Protein AF-A0AAW7A7D6-F1 (afdb_monomer)

Mean predicted aligned error: 5.13 Å

Radius of gyration: 16.04 Å; Cα contacts (8 Å, |Δi|>4): 189; chains: 1; bounding box: 44×19×46 Å

Sequence (95 aa):
MLTIRSKYGGLKHEDNELVNLTHYSINLDVSSINIATELNSEDITTPVQIDSFGAIPFSTIGELGVTLEHGLLYAGYYKDVIEIDIYPSINNVTK

pLDDT: mean 89.35, std 11.22, range [38.16, 97.69]

Secondary structure (DSSP, 8-state):
-EEEEESSSSBEETT-TTSPPB--EEEEEEGGGTEEEEEEGGGGSSPEEE--SS--BTT---EEEEE--S--SSSS-EE--EEEEE--B------

Nearest PDB structures (foldseek):
  4wtw-assembly2_B  TM=4.095E-01  e=1.952E+00  Homo sapiens

Structure (mmCIF, N/CA/C/O backbone):
data_AF-A0AAW7A7D6-F1
#
_entry.id   AF-A0AAW7A7D6-F1
#
loop_
_atom_site.group_PDB
_atom_site.id
_atom_site.type_symbol
_atom_site.label_atom_id
_atom_site.label_alt_id
_atom_site.label_comp_id
_atom_site.label_asym_id
_atom_site.label_entity_id
_atom_site.label_seq_id
_atom_site.pdbx_PDB_ins_code
_atom_site.Cartn_x
_atom_site.Cartn_y
_atom_site.Cartn_z
_atom_site.occupancy
_atom_site.B_iso_or_equiv
_atom_site.auth_seq_id
_atom_site.auth_comp_id
_atom_site.auth_asym_id
_atom_site.auth_atom_id
_atom_site.pdbx_PDB_model_num
ATOM 1 N N . MET A 1 1 ? -7.825 4.939 12.844 1.00 85.00 1 MET A N 1
ATOM 2 C CA . MET A 1 1 ? -6.709 5.528 12.076 1.00 85.00 1 MET A CA 1
ATOM 3 C C . MET A 1 1 ? -6.045 4.431 11.278 1.00 85.00 1 MET A C 1
ATOM 5 O O . MET A 1 1 ? -5.945 3.305 11.764 1.00 85.00 1 MET A O 1
ATOM 9 N N . LEU A 1 2 ? -5.624 4.772 10.072 1.00 91.88 2 LEU A N 1
ATOM 10 C CA . LEU A 1 2 ? -4.958 3.894 9.127 1.00 91.88 2 LEU A CA 1
ATOM 11 C C . LEU A 1 2 ? -3.794 4.684 8.517 1.00 91.88 2 LEU A C 1
ATOM 13 O O . LEU A 1 2 ? -3.926 5.890 8.302 1.00 91.88 2 LEU A O 1
ATOM 17 N N . THR A 1 3 ? -2.686 4.016 8.217 1.00 95.25 3 THR A N 1
ATOM 18 C CA . THR A 1 3 ? -1.616 4.582 7.392 1.00 95.25 3 THR A CA 1
ATOM 19 C C . THR A 1 3 ? -1.312 3.669 6.222 1.00 95.25 3 THR A C 1
ATOM 21 O O . THR A 1 3 ? -1.359 2.448 6.357 1.00 95.25 3 THR A O 1
ATOM 24 N N . ILE A 1 4 ? -0.971 4.263 5.085 1.00 96.75 4 ILE A N 1
ATOM 25 C CA . ILE A 1 4 ? -0.563 3.550 3.877 1.00 96.75 4 ILE A CA 1
ATOM 26 C C . ILE A 1 4 ? 0.779 4.087 3.386 1.00 96.75 4 ILE A C 1
ATOM 28 O O . ILE A 1 4 ? 1.029 5.291 3.440 1.00 96.75 4 ILE A O 1
ATOM 32 N N . ARG A 1 5 ? 1.651 3.194 2.919 1.00 97.69 5 ARG A N 1
ATOM 33 C CA . ARG A 1 5 ? 2.891 3.560 2.227 1.00 97.69 5 ARG A CA 1
ATOM 34 C C . ARG A 1 5 ? 3.223 2.577 1.115 1.00 97.69 5 ARG A C 1
ATOM 36 O O . ARG A 1 5 ? 2.947 1.389 1.240 1.00 97.69 5 ARG A O 1
ATOM 43 N N . SER A 1 6 ? 3.896 3.056 0.080 1.00 97.50 6 SER A N 1
ATOM 44 C CA . SER A 1 6 ? 4.611 2.235 -0.892 1.00 97.50 6 SER A CA 1
ATOM 45 C C . SER A 1 6 ? 6.099 2.252 -0.553 1.00 97.50 6 SER A C 1
ATOM 47 O O . SER A 1 6 ? 6.685 3.304 -0.294 1.00 97.50 6 SER A O 1
ATOM 49 N N . LYS A 1 7 ? 6.733 1.078 -0.563 1.00 96.62 7 LYS A N 1
ATOM 50 C CA . LYS A 1 7 ? 8.163 0.943 -0.278 1.00 96.62 7 LYS A CA 1
ATOM 51 C C . LYS A 1 7 ? 9.036 1.642 -1.320 1.00 96.62 7 LYS A C 1
ATOM 53 O O . LYS A 1 7 ? 10.078 2.187 -0.955 1.00 96.62 7 LYS A O 1
ATOM 58 N N . TYR A 1 8 ? 8.659 1.574 -2.595 1.00 95.00 8 TYR A N 1
ATOM 59 C CA . TYR A 1 8 ? 9.459 2.132 -3.689 1.00 95.00 8 TYR A CA 1
ATOM 60 C C . TYR A 1 8 ? 8.813 3.343 -4.364 1.00 95.00 8 TYR A C 1
ATOM 62 O O . TYR A 1 8 ? 9.468 3.994 -5.167 1.00 95.00 8 TYR A O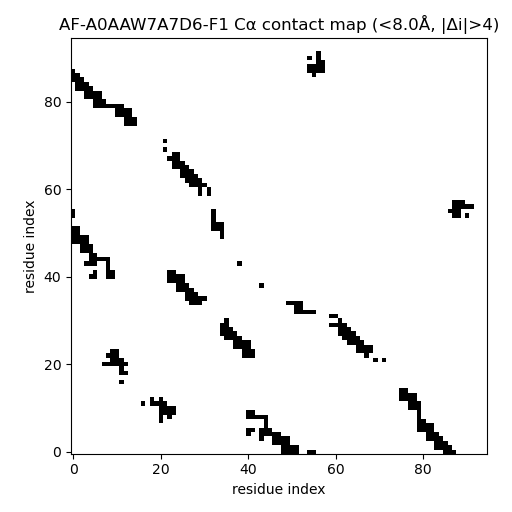 1
ATOM 70 N N . GLY A 1 9 ? 7.564 3.666 -4.041 1.00 95.56 9 GLY A N 1
ATOM 71 C CA . GLY A 1 9 ? 6.787 4.708 -4.709 1.00 95.56 9 GLY A CA 1
ATOM 72 C C . GLY A 1 9 ? 6.212 4.284 -6.063 1.00 95.56 9 GLY A C 1
ATOM 73 O O . GLY A 1 9 ? 5.753 5.123 -6.837 1.00 95.56 9 GLY A O 1
ATOM 74 N N . GLY A 1 10 ? 6.274 2.996 -6.401 1.00 95.38 10 GLY A N 1
ATOM 75 C CA . GLY A 1 10 ? 5.919 2.479 -7.716 1.00 95.38 10 GLY A CA 1
ATOM 76 C C . GLY A 1 10 ? 6.557 1.124 -8.001 1.00 95.38 10 GLY A C 1
ATOM 77 O O . GLY A 1 10 ? 7.397 0.623 -7.253 1.00 95.38 10 GLY A O 1
ATOM 78 N N . LEU A 1 11 ? 6.163 0.529 -9.120 1.00 95.38 11 LEU A N 1
ATOM 79 C CA . LEU A 1 11 ? 6.683 -0.742 -9.600 1.00 95.38 11 LEU A CA 1
ATOM 80 C C . LEU A 1 11 ? 8.139 -0.600 -10.056 1.00 95.38 11 LEU A C 1
ATOM 82 O O . LEU A 1 11 ? 8.436 0.096 -11.031 1.00 95.38 11 LEU A O 1
ATOM 86 N N . LYS A 1 12 ? 9.039 -1.307 -9.372 1.00 94.50 12 LYS A N 1
ATOM 87 C CA . LYS A 1 12 ? 10.468 -1.366 -9.681 1.00 94.50 12 LYS A CA 1
ATOM 88 C C . LYS A 1 12 ? 10.796 -2.615 -10.495 1.00 94.50 12 LYS A C 1
ATOM 90 O O . LYS A 1 12 ? 10.385 -3.708 -10.112 1.00 94.50 12 LYS A O 1
ATOM 95 N N . HIS A 1 13 ? 11.554 -2.467 -11.580 1.00 94.38 13 HIS A N 1
ATOM 96 C CA . HIS A 1 13 ? 12.050 -3.604 -12.361 1.00 94.38 13 HIS A CA 1
ATOM 97 C C . HIS A 1 13 ? 13.119 -4.370 -11.565 1.00 94.38 13 HIS A C 1
ATOM 99 O O . HIS A 1 13 ? 14.080 -3.762 -11.096 1.00 94.38 13 HIS A O 1
ATOM 105 N N . GLU A 1 14 ? 12.985 -5.692 -11.427 1.00 90.31 14 GLU A N 1
ATOM 106 C CA . GLU A 1 14 ? 13.868 -6.486 -10.553 1.00 90.31 14 GLU A CA 1
ATOM 107 C C . GLU A 1 14 ? 15.325 -6.531 -11.048 1.00 90.31 14 GLU A C 1
ATOM 109 O O . GLU A 1 14 ? 16.247 -6.365 -10.254 1.00 90.31 14 GLU A O 1
ATOM 114 N N . ASP A 1 15 ? 15.537 -6.677 -12.359 1.00 86.50 15 ASP A N 1
ATOM 115 C CA . ASP A 1 15 ? 16.883 -6.851 -12.933 1.00 86.50 15 ASP A CA 1
ATOM 116 C C . ASP A 1 15 ? 17.528 -5.564 -13.473 1.00 86.50 15 ASP A C 1
ATOM 118 O O . ASP A 1 15 ? 18.624 -5.605 -14.038 1.00 86.50 15 ASP A O 1
ATOM 122 N N . ASN A 1 16 ? 16.851 -4.414 -13.377 1.00 81.69 16 ASN A N 1
ATOM 123 C CA . ASN A 1 16 ? 17.327 -3.190 -14.017 1.00 81.69 16 ASN A CA 1
ATOM 124 C C . ASN A 1 16 ? 16.982 -1.932 -13.216 1.00 81.69 16 ASN A C 1
ATOM 126 O O . ASN A 1 16 ? 15.943 -1.304 -13.404 1.00 81.69 16 ASN A O 1
ATOM 130 N N . GLU A 1 17 ? 17.928 -1.530 -12.373 1.00 76.75 17 GLU A N 1
ATOM 131 C CA . GLU A 1 17 ? 17.873 -0.329 -11.530 1.00 76.75 17 GLU A CA 1
ATOM 132 C C . GLU A 1 17 ? 17.825 0.991 -12.323 1.00 76.75 17 GLU A C 1
ATOM 134 O O . GLU A 1 17 ? 17.507 2.032 -11.758 1.00 76.75 17 GLU A O 1
ATOM 139 N N . LEU A 1 18 ? 18.151 0.970 -13.622 1.00 79.50 18 LEU A N 1
ATOM 140 C CA . LEU A 1 18 ? 18.084 2.150 -14.494 1.00 79.50 18 LEU A CA 1
ATOM 141 C C . LEU A 1 18 ? 16.687 2.356 -15.098 1.00 79.50 18 LEU A C 1
ATOM 143 O O . LEU A 1 18 ? 16.440 3.389 -15.720 1.00 79.50 18 LEU A O 1
ATOM 147 N N . VAL A 1 19 ? 15.783 1.380 -14.961 1.00 81.44 19 VAL A N 1
ATOM 148 C CA . VAL A 1 19 ? 14.391 1.519 -15.398 1.00 81.44 19 VAL A CA 1
ATOM 149 C C . VAL A 1 19 ? 13.649 2.379 -14.386 1.00 81.44 19 VAL A C 1
ATOM 151 O O . VAL A 1 19 ? 13.605 2.062 -13.198 1.00 81.44 19 VAL A O 1
ATOM 154 N N . ASN A 1 20 ? 13.043 3.460 -14.877 1.00 86.06 20 ASN A N 1
ATOM 155 C CA . ASN A 1 20 ? 12.199 4.323 -14.059 1.00 86.06 20 ASN A CA 1
ATOM 156 C C . ASN A 1 20 ? 11.063 3.522 -13.415 1.00 86.06 20 ASN A C 1
ATOM 158 O O . ASN A 1 20 ? 10.502 2.603 -14.020 1.00 86.06 20 ASN A O 1
ATOM 162 N N . LEU A 1 21 ? 10.704 3.923 -12.198 1.00 92.44 21 LEU A N 1
ATOM 163 C CA . LEU A 1 21 ? 9.547 3.380 -11.502 1.00 92.44 21 LEU A CA 1
ATOM 164 C C . LEU A 1 21 ? 8.295 3.585 -12.352 1.00 92.44 21 LEU A C 1
ATOM 166 O O . LEU A 1 21 ? 8.076 4.660 -12.908 1.00 92.44 21 LEU A O 1
ATOM 170 N N . THR A 1 22 ? 7.476 2.541 -12.453 1.00 94.00 22 THR A N 1
ATOM 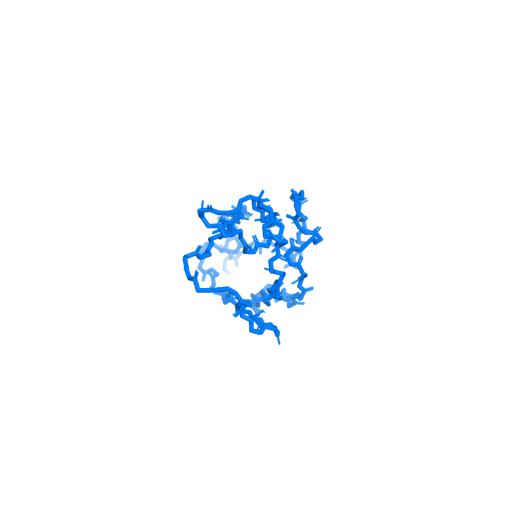171 C CA . THR A 1 22 ? 6.147 2.676 -13.051 1.00 94.00 22 THR A CA 1
ATOM 172 C C . THR A 1 22 ? 5.142 2.919 -11.938 1.00 94.00 22 THR A C 1
ATOM 174 O O . THR A 1 22 ? 4.885 2.037 -11.119 1.00 94.00 22 THR A O 1
ATOM 177 N N . HIS A 1 23 ? 4.613 4.135 -11.880 1.00 95.56 23 HIS A N 1
ATOM 178 C CA . HIS A 1 23 ? 3.638 4.525 -10.869 1.00 95.56 23 HIS A CA 1
ATOM 179 C C . HIS A 1 23 ? 2.261 3.923 -11.159 1.00 95.56 23 HIS A C 1
ATOM 181 O O . HIS A 1 23 ? 1.921 3.619 -12.307 1.00 95.56 23 HIS A O 1
ATOM 187 N N . TYR A 1 24 ? 1.483 3.733 -10.102 1.00 96.88 24 TYR A N 1
ATOM 188 C CA . TYR A 1 24 ? 0.135 3.182 -10.156 1.00 96.88 24 TYR A CA 1
ATOM 189 C C . TYR A 1 24 ? -0.776 3.942 -9.193 1.00 96.88 24 TYR A C 1
ATOM 191 O O . TYR A 1 24 ? -0.313 4.531 -8.213 1.00 96.88 24 TYR A O 1
ATOM 199 N N . SER A 1 25 ? -2.075 3.923 -9.473 1.00 97.62 25 SER A N 1
ATOM 200 C CA . SER A 1 25 ? -3.093 4.483 -8.592 1.00 97.62 25 SER A CA 1
ATOM 201 C C . SER A 1 25 ? -3.602 3.410 -7.628 1.00 97.62 25 SER A C 1
ATOM 203 O O . SER A 1 25 ? -3.666 2.216 -7.941 1.00 97.62 25 SER A O 1
ATOM 205 N N . ILE A 1 26 ? -3.926 3.845 -6.417 1.00 97.12 26 ILE A N 1
ATOM 206 C CA . ILE A 1 26 ? -4.515 3.041 -5.356 1.00 97.12 26 ILE A CA 1
ATOM 207 C C . ILE A 1 26 ? -5.860 3.657 -5.022 1.00 97.12 26 ILE A C 1
ATOM 209 O O . ILE A 1 26 ? -5.932 4.834 -4.679 1.00 97.12 26 ILE A O 1
ATOM 213 N N . ASN A 1 27 ? -6.906 2.844 -5.055 1.00 96.56 27 ASN A N 1
ATOM 214 C CA . ASN A 1 27 ? -8.200 3.193 -4.500 1.00 96.56 27 ASN A CA 1
ATOM 215 C C . ASN A 1 27 ? -8.405 2.402 -3.207 1.00 96.56 27 ASN A C 1
ATOM 217 O O . ASN A 1 27 ? -8.299 1.176 -3.213 1.00 96.56 27 ASN A O 1
ATOM 221 N N . LEU A 1 28 ? -8.670 3.093 -2.104 1.00 95.06 28 LEU A N 1
ATOM 222 C CA . LEU A 1 28 ? -9.049 2.462 -0.848 1.00 95.06 28 LEU A CA 1
ATOM 223 C C . LEU A 1 28 ? -10.470 2.881 -0.479 1.00 95.06 28 LEU A C 1
ATOM 225 O O . LEU A 1 28 ? -10.718 4.049 -0.161 1.00 95.06 28 LEU A O 1
ATOM 229 N N . ASP A 1 29 ? -11.363 1.897 -0.448 1.00 94.94 29 ASP A N 1
ATOM 230 C CA . ASP A 1 29 ? -12.748 2.049 -0.015 1.00 94.94 29 ASP A CA 1
ATOM 231 C C . ASP A 1 29 ? -12.984 1.247 1.267 1.00 94.94 29 ASP A C 1
ATOM 233 O O . ASP A 1 29 ? -12.796 0.031 1.329 1.00 94.94 29 ASP A O 1
ATOM 237 N N . VAL A 1 30 ? -13.414 1.947 2.312 1.00 92.12 30 VAL A N 1
ATOM 238 C CA . VAL A 1 30 ? -13.928 1.355 3.543 1.00 92.12 30 VAL A CA 1
ATOM 239 C C . VAL A 1 30 ? -15.255 2.028 3.890 1.00 92.12 30 VAL A C 1
ATOM 241 O O . VAL A 1 30 ? -15.370 2.805 4.844 1.00 92.12 30 VAL A O 1
ATOM 244 N N . SER A 1 31 ? -16.272 1.729 3.084 1.00 88.19 31 SER A N 1
ATOM 245 C CA . SER A 1 31 ? -17.625 2.295 3.169 1.00 88.19 31 SER A CA 1
ATOM 246 C C . SER A 1 31 ? -18.215 2.359 4.584 1.00 88.19 31 SER A C 1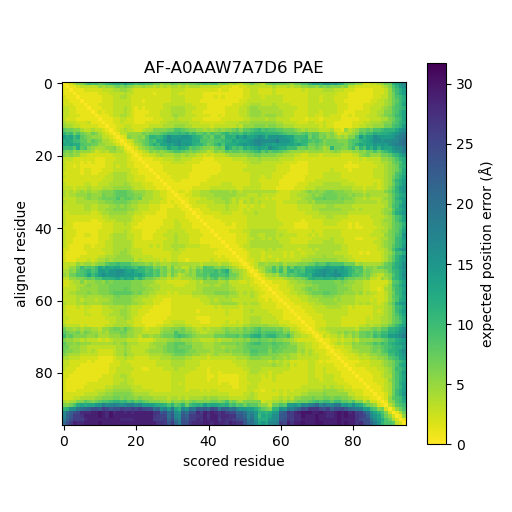
ATOM 248 O O . SER A 1 31 ? -18.816 3.368 4.950 1.00 88.19 31 SER A O 1
ATOM 250 N N . SER A 1 32 ? -17.995 1.347 5.432 1.00 86.56 32 SER A N 1
ATOM 251 C CA . SER A 1 32 ? -18.538 1.312 6.800 1.00 86.56 32 SER A CA 1
ATOM 252 C C . SER A 1 32 ? -18.015 2.421 7.724 1.00 86.56 32 SER A C 1
ATOM 254 O O . SER A 1 32 ? -18.599 2.650 8.781 1.00 86.56 32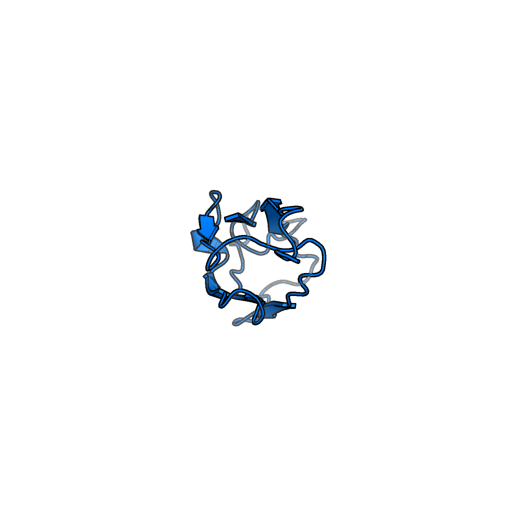 SER A O 1
ATOM 256 N N . ILE A 1 33 ? -16.914 3.085 7.356 1.00 87.75 33 ILE A N 1
ATOM 257 C CA . ILE A 1 33 ? -16.281 4.180 8.113 1.00 87.75 33 ILE A CA 1
ATOM 258 C C . ILE A 1 33 ? -16.039 5.432 7.252 1.00 87.75 33 ILE A C 1
ATOM 260 O O . ILE A 1 33 ? -15.231 6.286 7.625 1.00 87.75 33 ILE A O 1
ATOM 264 N N . ASN A 1 34 ? -16.757 5.553 6.126 1.00 88.75 34 ASN A N 1
ATOM 265 C CA . ASN A 1 34 ? -16.698 6.681 5.188 1.00 88.75 34 ASN A CA 1
ATOM 266 C C . ASN A 1 34 ? -15.281 7.011 4.685 1.00 88.75 34 ASN A C 1
ATOM 268 O O . ASN A 1 34 ? -14.950 8.181 4.493 1.00 88.75 34 ASN A O 1
ATOM 272 N N . ILE A 1 35 ? -14.443 5.994 4.474 1.00 90.81 35 ILE A N 1
ATOM 273 C CA . ILE A 1 35 ? -13.174 6.170 3.763 1.00 90.81 35 ILE A CA 1
ATOM 274 C C . ILE A 1 35 ? -13.411 5.838 2.296 1.00 90.81 35 ILE A C 1
ATOM 276 O O . ILE A 1 35 ? -13.803 4.723 1.978 1.00 90.81 35 ILE A O 1
ATOM 280 N N . ALA A 1 36 ? -13.140 6.800 1.424 1.00 93.69 36 ALA A N 1
ATOM 281 C CA . ALA A 1 36 ? -13.004 6.604 -0.011 1.00 93.69 36 ALA A CA 1
ATOM 282 C C . ALA A 1 36 ? -11.878 7.532 -0.468 1.00 93.69 36 ALA A C 1
ATOM 284 O O . ALA A 1 36 ? -12.053 8.753 -0.500 1.00 93.69 36 ALA A O 1
ATOM 285 N N . THR A 1 37 ? -10.694 6.976 -0.717 1.00 93.81 37 THR A N 1
ATOM 286 C CA . THR A 1 37 ? -9.518 7.766 -1.091 1.00 93.81 37 THR A CA 1
ATOM 287 C C . THR A 1 37 ? -8.820 7.174 -2.300 1.00 93.81 37 THR A C 1
ATOM 289 O O . THR A 1 37 ? -8.772 5.957 -2.479 1.00 93.81 37 THR A O 1
ATOM 292 N N . GLU A 1 38 ? -8.280 8.062 -3.122 1.00 96.12 38 GLU A N 1
ATOM 293 C CA . GLU A 1 38 ? -7.460 7.728 -4.272 1.00 96.12 38 GLU A CA 1
ATOM 294 C C . GLU A 1 38 ? -6.079 8.342 -4.058 1.00 96.12 38 GLU A C 1
ATOM 296 O O . GLU A 1 38 ? -5.961 9.518 -3.707 1.00 96.12 38 GLU A O 1
ATOM 301 N N . LEU A 1 39 ? -5.043 7.525 -4.212 1.00 96.25 39 LEU A N 1
ATOM 302 C CA . LEU A 1 39 ? -3.654 7.886 -3.953 1.00 96.25 39 LEU A CA 1
ATOM 303 C C . LEU A 1 39 ? -2.787 7.422 -5.116 1.00 96.25 39 LEU A C 1
ATOM 305 O O . LEU A 1 39 ? -3.029 6.364 -5.693 1.00 96.25 39 LEU A O 1
ATOM 309 N N . ASN A 1 40 ? -1.741 8.177 -5.428 1.00 97.31 40 ASN A N 1
ATOM 310 C CA . ASN A 1 40 ? -0.707 7.733 -6.352 1.00 97.31 40 ASN A CA 1
ATOM 311 C C . ASN A 1 40 ? 0.436 7.093 -5.557 1.00 97.31 40 ASN A C 1
ATOM 313 O O . ASN A 1 40 ? 0.811 7.582 -4.489 1.00 97.31 40 ASN A O 1
ATOM 317 N N . SER A 1 41 ? 0.992 5.994 -6.071 1.00 97.38 41 SER A N 1
ATOM 318 C CA . SER A 1 41 ? 2.116 5.301 -5.450 1.00 97.38 41 SER A CA 1
ATOM 319 C C . SER A 1 41 ? 3.300 6.236 -5.172 1.00 97.38 41 SER A C 1
ATOM 321 O O . SER A 1 41 ? 3.964 6.069 -4.152 1.00 97.38 41 SER A O 1
ATOM 323 N N . GLU A 1 42 ? 3.552 7.234 -6.028 1.00 96.75 42 GLU A N 1
ATOM 324 C CA . GLU A 1 42 ? 4.676 8.171 -5.865 1.00 96.75 42 GLU A CA 1
ATOM 325 C C . GLU A 1 42 ? 4.533 9.079 -4.632 1.00 96.75 42 GLU A C 1
ATOM 327 O O . GLU A 1 42 ? 5.522 9.393 -3.963 1.00 96.75 42 GLU A O 1
ATOM 332 N N . ASP A 1 43 ? 3.293 9.414 -4.274 1.00 96.88 43 ASP A N 1
ATOM 333 C CA . ASP A 1 43 ? 2.971 10.327 -3.175 1.00 96.88 43 ASP A CA 1
ATOM 334 C C . ASP A 1 43 ? 3.011 9.640 -1.803 1.00 96.88 43 ASP A C 1
ATOM 336 O O . ASP A 1 43 ? 3.061 10.300 -0.765 1.00 96.88 43 ASP A O 1
ATOM 340 N N . ILE A 1 44 ? 3.027 8.305 -1.779 1.00 96.75 44 ILE A N 1
ATOM 341 C CA . ILE A 1 44 ? 2.984 7.498 -0.552 1.00 96.75 44 ILE A CA 1
ATOM 342 C C . ILE A 1 44 ? 4.322 6.811 -0.247 1.00 96.75 44 ILE A C 1
ATOM 344 O O . ILE A 1 44 ? 4.364 5.784 0.426 1.00 96.75 44 ILE A O 1
ATOM 348 N N . THR A 1 45 ? 5.441 7.369 -0.717 1.00 96.81 45 THR A N 1
ATOM 349 C CA . THR A 1 45 ? 6.801 6.907 -0.353 1.00 96.81 45 THR A CA 1
ATOM 350 C C . THR A 1 45 ? 7.121 7.096 1.133 1.00 96.81 45 THR A C 1
ATOM 352 O O . THR A 1 45 ? 8.009 6.442 1.684 1.00 96.81 45 THR A O 1
ATOM 355 N N . THR A 1 46 ? 6.373 7.970 1.807 1.00 95.94 46 THR A N 1
ATOM 356 C CA . THR A 1 46 ? 6.313 8.065 3.267 1.00 95.94 46 THR A CA 1
ATOM 357 C C . THR A 1 46 ? 4.897 7.719 3.744 1.00 95.94 46 THR A C 1
ATOM 359 O O . THR A 1 46 ? 3.956 7.856 2.963 1.00 95.94 46 THR A O 1
ATOM 362 N N . PRO A 1 47 ? 4.716 7.242 4.993 1.00 96.56 47 PRO A N 1
ATOM 363 C CA . PRO A 1 47 ? 3.392 6.893 5.504 1.00 96.56 47 PRO A CA 1
ATOM 364 C C . PRO A 1 47 ? 2.410 8.061 5.416 1.00 96.56 47 PRO A C 1
ATOM 366 O O . PRO A 1 47 ? 2.606 9.092 6.060 1.00 96.56 47 PRO A O 1
ATOM 369 N N . VAL A 1 48 ? 1.331 7.867 4.662 1.00 96.62 48 VAL A N 1
ATOM 370 C CA . VAL A 1 48 ? 0.206 8.797 4.592 1.00 96.62 48 VAL A CA 1
ATOM 371 C C . VAL A 1 48 ? -0.884 8.316 5.533 1.00 96.62 48 VAL A C 1
ATOM 373 O O . VAL A 1 48 ? -1.324 7.167 5.466 1.00 96.62 48 VAL A O 1
ATOM 376 N N . GLN A 1 49 ? -1.307 9.202 6.430 1.00 94.69 49 GLN A N 1
ATOM 377 C CA . GLN A 1 49 ? -2.399 8.945 7.358 1.00 94.69 49 GLN A CA 1
ATOM 378 C C . GLN A 1 49 ? -3.744 9.198 6.680 1.00 94.69 49 GLN A C 1
ATOM 380 O O . GLN A 1 49 ? -3.953 10.238 6.059 1.00 94.69 49 GLN A O 1
ATOM 385 N N . ILE A 1 50 ? -4.662 8.251 6.847 1.00 91.75 50 ILE A N 1
ATOM 386 C CA . ILE A 1 50 ? -6.047 8.351 6.401 1.00 91.75 50 ILE A CA 1
ATOM 387 C C . ILE A 1 50 ? -6.930 8.269 7.645 1.00 91.75 50 ILE A C 1
ATOM 389 O O . ILE A 1 50 ? -6.944 7.268 8.378 1.00 91.75 50 ILE A O 1
ATOM 393 N N . ASP A 1 51 ? -7.658 9.351 7.894 1.00 85.94 51 ASP A N 1
ATOM 394 C CA . ASP A 1 51 ? -8.545 9.456 9.042 1.00 85.94 51 ASP A CA 1
ATOM 395 C C . ASP A 1 51 ? -9.886 8.780 8.754 1.00 85.94 51 ASP A C 1
ATOM 397 O O . ASP A 1 51 ? -10.564 9.062 7.768 1.00 85.94 51 ASP A O 1
ATOM 401 N N . SER A 1 52 ? -10.273 7.870 9.646 1.00 79.06 52 SER A N 1
ATOM 402 C CA . SER A 1 52 ? -11.588 7.236 9.646 1.00 79.06 52 SER A CA 1
ATOM 403 C C . SER A 1 52 ? -12.612 8.138 10.325 1.00 79.06 52 SER A C 1
ATOM 405 O O . SER A 1 52 ? -12.294 8.804 11.316 1.00 79.06 52 SER A O 1
ATOM 407 N N . PHE A 1 53 ? -13.871 8.101 9.881 1.00 76.25 53 PHE A N 1
ATOM 408 C CA . PHE A 1 53 ? -14.948 8.723 10.646 1.00 76.25 53 PHE A CA 1
ATOM 409 C C . PHE A 1 53 ? -15.232 7.890 11.905 1.00 76.25 53 PHE A C 1
ATOM 411 O O . PHE A 1 53 ? -15.987 6.921 11.885 1.00 76.25 53 PHE A O 1
ATOM 418 N N . GLY A 1 54 ? -14.586 8.254 13.014 1.00 79.44 54 GLY A N 1
ATOM 419 C CA . GLY A 1 54 ? -14.695 7.537 14.282 1.00 79.44 54 GLY A CA 1
ATOM 420 C C . GLY A 1 54 ? -13.787 6.306 14.375 1.00 79.44 54 GLY A C 1
ATOM 421 O O . GLY A 1 54 ? -12.735 6.222 13.736 1.00 79.44 54 GLY A O 1
ATOM 422 N N . ALA A 1 55 ? -14.165 5.372 15.248 1.00 85.44 55 ALA A N 1
ATOM 423 C CA . ALA A 1 55 ? -13.426 4.134 15.473 1.00 85.44 55 ALA A CA 1
ATOM 424 C C . ALA A 1 55 ? -13.520 3.196 14.257 1.00 85.44 55 ALA A C 1
ATOM 426 O O . ALA A 1 55 ? -14.520 3.213 13.550 1.00 85.44 55 ALA A O 1
ATOM 427 N N . ILE A 1 56 ? -12.503 2.352 14.050 1.00 87.75 56 ILE A N 1
ATOM 428 C CA . ILE A 1 56 ? -12.521 1.279 13.044 1.00 87.75 56 ILE A CA 1
ATOM 429 C C . ILE A 1 56 ? -12.866 -0.032 13.763 1.00 87.75 56 ILE A C 1
ATOM 431 O O . ILE A 1 56 ? -12.000 -0.566 14.460 1.00 87.75 56 ILE A O 1
ATOM 435 N N . PRO A 1 57 ? -14.097 -0.563 13.658 1.00 89.06 57 PRO A N 1
ATOM 436 C CA . PRO A 1 57 ? -14.434 -1.869 14.217 1.00 89.06 57 PRO A CA 1
ATOM 437 C C . PRO A 1 57 ? -13.537 -2.990 13.688 1.00 89.06 57 PRO A C 1
ATOM 439 O O . PRO A 1 57 ? -13.158 -2.981 12.519 1.00 89.06 57 PRO A O 1
ATOM 442 N N . PHE A 1 58 ? -13.290 -4.025 14.493 1.00 88.56 58 PHE A N 1
ATOM 443 C CA . PHE A 1 58 ? -12.594 -5.237 14.024 1.00 88.56 58 PHE A CA 1
ATOM 444 C C . PHE A 1 58 ? -13.353 -5.999 12.930 1.00 88.56 58 PHE A C 1
ATOM 446 O O . PHE A 1 58 ? -12.747 -6.736 12.163 1.00 88.56 58 PHE A O 1
ATOM 453 N N . SER A 1 59 ? -14.673 -5.824 12.851 1.00 88.81 59 SER A N 1
ATOM 454 C CA . SER A 1 59 ? -15.518 -6.413 11.808 1.00 88.81 59 SER A CA 1
ATOM 455 C C . SER A 1 59 ? -15.521 -5.613 10.500 1.00 88.81 59 SER A C 1
ATOM 457 O O . SER A 1 59 ? -16.309 -5.922 9.611 1.00 88.81 59 SER A O 1
ATOM 459 N N . THR A 1 60 ? -14.717 -4.551 10.400 1.00 90.19 60 THR A N 1
ATOM 460 C CA . THR A 1 60 ? -14.658 -3.694 9.213 1.00 90.19 60 THR A CA 1
ATOM 461 C C . THR A 1 60 ? -14.092 -4.462 8.025 1.00 90.19 60 THR A C 1
ATOM 463 O O . THR A 1 60 ? -13.072 -5.137 8.145 1.00 90.19 60 THR A O 1
ATOM 466 N N . ILE A 1 61 ? -14.742 -4.321 6.872 1.00 91.75 61 ILE A N 1
ATOM 467 C CA . ILE A 1 61 ? -14.281 -4.850 5.588 1.00 91.75 61 ILE A CA 1
ATOM 468 C C . ILE A 1 61 ? -14.012 -3.649 4.684 1.00 91.75 61 ILE A C 1
ATOM 470 O O . ILE A 1 61 ? -14.828 -2.731 4.627 1.00 91.75 61 ILE A O 1
ATOM 474 N N . GLY A 1 62 ? -12.866 -3.661 4.010 1.00 91.12 62 GLY A N 1
ATOM 475 C CA . GLY A 1 62 ? -12.480 -2.659 3.025 1.00 91.12 62 GLY A CA 1
ATOM 476 C C . GLY A 1 62 ? -11.922 -3.317 1.771 1.00 91.12 62 GLY A C 1
ATOM 477 O O . GLY A 1 62 ? -11.548 -4.492 1.792 1.00 91.12 62 GLY A O 1
ATOM 478 N N . GLU A 1 63 ? -11.864 -2.547 0.696 1.00 95.19 63 GLU A N 1
ATOM 479 C CA . GLU A 1 63 ? -11.354 -2.953 -0.605 1.00 95.19 63 GLU A CA 1
ATOM 480 C C . GLU A 1 63 ? -10.175 -2.062 -1.002 1.00 95.19 63 GLU A C 1
ATOM 482 O O . GLU A 1 63 ? -10.219 -0.843 -0.842 1.00 95.19 63 GLU A O 1
ATOM 487 N N . LEU A 1 64 ? -9.114 -2.692 -1.509 1.00 94.50 64 LEU A N 1
ATOM 488 C CA . LEU A 1 64 ? -7.954 -2.018 -2.075 1.00 94.50 64 LEU A CA 1
ATOM 489 C C . LEU A 1 64 ? -7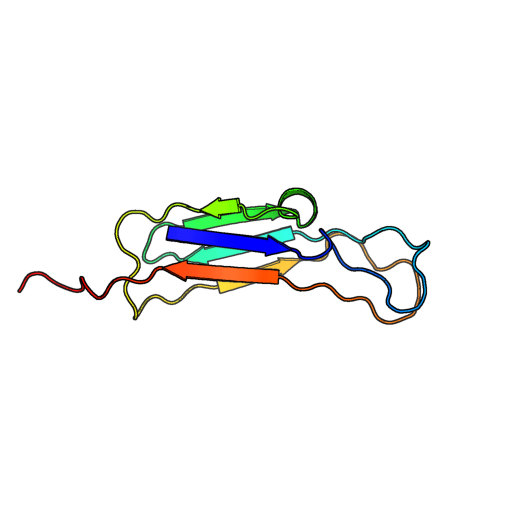.892 -2.338 -3.569 1.00 94.50 64 LEU A C 1
ATOM 491 O O . LEU A 1 64 ? -7.542 -3.455 -3.956 1.00 94.50 64 LEU A O 1
ATOM 495 N N . GLY A 1 65 ? -8.221 -1.356 -4.397 1.00 96.44 65 GLY A N 1
ATOM 496 C CA . GLY A 1 65 ? -8.012 -1.397 -5.836 1.00 96.44 65 GLY A CA 1
ATOM 497 C C . GLY A 1 65 ? -6.626 -0.871 -6.192 1.00 96.44 65 GLY A C 1
ATOM 498 O O . GLY A 1 65 ? -6.186 0.141 -5.652 1.00 96.44 65 GLY A O 1
ATOM 499 N N . VAL A 1 66 ? -5.943 -1.545 -7.114 1.00 96.12 66 VAL A N 1
ATOM 500 C CA . VAL A 1 66 ? -4.667 -1.086 -7.674 1.00 96.12 66 VAL A CA 1
ATOM 501 C C . VAL A 1 66 ? -4.805 -1.040 -9.185 1.00 96.12 66 VAL A C 1
ATOM 503 O O . VAL A 1 66 ? -5.100 -2.064 -9.805 1.00 96.12 66 VAL A O 1
ATOM 506 N N . THR A 1 67 ? -4.567 0.129 -9.770 1.00 97.06 67 THR A N 1
ATOM 507 C CA . THR A 1 67 ? -4.698 0.341 -11.211 1.00 97.06 67 THR A CA 1
ATOM 508 C C . THR A 1 67 ? -3.379 0.812 -11.795 1.00 97.06 67 THR A C 1
ATOM 510 O O . THR A 1 67 ? -2.768 1.786 -11.359 1.00 97.06 67 THR A O 1
ATOM 513 N N . LEU A 1 68 ? -2.937 0.095 -12.823 1.00 95.25 68 LEU A N 1
ATOM 514 C CA . LEU A 1 68 ? -1.793 0.481 -13.625 1.00 95.25 68 LEU A CA 1
ATOM 515 C C . LEU A 1 68 ? -2.286 1.298 -14.827 1.00 95.25 68 LEU A C 1
ATOM 517 O O . LEU A 1 68 ? -2.797 0.731 -15.790 1.00 95.25 68 LEU A O 1
ATOM 521 N N . GLU A 1 69 ? -2.118 2.618 -14.770 1.00 88.06 69 GLU A N 1
ATOM 522 C CA . GLU A 1 69 ? -2.594 3.538 -15.818 1.00 88.06 69 GLU A CA 1
ATOM 523 C C . GLU A 1 69 ? -1.808 3.402 -17.133 1.00 88.06 69 GLU A C 1
ATOM 525 O O . GLU A 1 69 ? -2.342 3.603 -18.224 1.00 88.06 69 GLU A O 1
ATOM 530 N N . HIS A 1 70 ? -0.524 3.039 -17.042 1.00 86.56 70 HIS A N 1
ATOM 531 C CA . HIS A 1 70 ? 0.377 2.930 -18.187 1.00 86.56 70 HIS A CA 1
ATOM 532 C C . HIS A 1 70 ? 1.022 1.548 -18.256 1.00 86.56 70 HIS A C 1
ATOM 534 O O . HIS A 1 70 ? 1.497 1.016 -17.257 1.00 86.56 70 HIS A O 1
ATOM 540 N N . GLY A 1 71 ? 1.089 0.979 -19.460 1.00 86.81 71 GLY A N 1
ATOM 541 C CA . GLY A 1 71 ? 1.726 -0.318 -19.677 1.00 86.81 71 GLY A CA 1
ATOM 542 C C . GLY A 1 71 ? 3.213 -0.332 -19.301 1.00 86.81 71 GLY A C 1
ATOM 543 O O . GLY A 1 71 ? 3.917 0.673 -19.410 1.00 86.81 71 GLY A O 1
ATOM 544 N N . LEU A 1 72 ? 3.698 -1.508 -18.903 1.00 91.06 72 LEU A N 1
ATOM 545 C CA . LEU A 1 72 ? 5.111 -1.737 -18.609 1.00 91.06 72 LEU A CA 1
ATOM 546 C C . LEU A 1 72 ? 5.928 -1.712 -19.909 1.00 91.06 72 LEU A C 1
ATOM 548 O O . LEU A 1 72 ? 5.612 -2.416 -20.867 1.00 91.06 72 LEU A O 1
ATOM 552 N N . LEU A 1 73 ? 6.976 -0.887 -19.939 1.00 86.75 73 LEU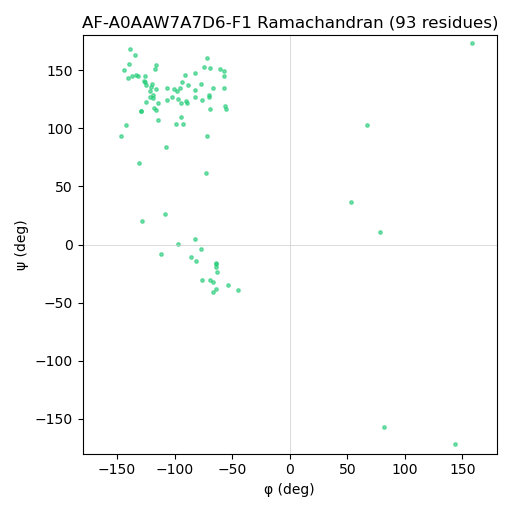 A N 1
ATOM 553 C CA . LEU A 1 73 ? 7.785 -0.642 -21.141 1.00 86.75 73 LEU A CA 1
ATOM 554 C C . LEU A 1 73 ? 8.760 -1.779 -21.471 1.00 86.75 73 LEU A C 1
ATOM 556 O O . LEU A 1 73 ? 9.081 -1.988 -22.640 1.00 86.75 73 LEU A O 1
ATOM 560 N N . TYR A 1 74 ? 9.254 -2.488 -20.455 1.00 88.75 74 TYR A N 1
ATOM 561 C CA . TYR A 1 74 ? 10.269 -3.526 -20.611 1.00 88.75 74 TYR A CA 1
ATOM 562 C C . TYR A 1 74 ? 9.720 -4.885 -20.183 1.00 88.75 74 TYR A C 1
ATOM 564 O O . TYR A 1 74 ? 8.834 -4.983 -19.337 1.00 88.75 74 TYR A O 1
ATOM 572 N N . ALA A 1 75 ? 10.243 -5.948 -20.791 1.00 89.56 75 ALA A N 1
ATOM 573 C CA . ALA A 1 75 ? 9.924 -7.308 -20.386 1.00 89.56 75 ALA A CA 1
ATOM 574 C C . ALA A 1 75 ? 10.684 -7.665 -19.106 1.00 89.56 75 ALA A C 1
ATOM 576 O O . ALA A 1 75 ? 11.876 -7.387 -19.006 1.00 89.56 75 ALA A O 1
ATOM 577 N N . GLY A 1 76 ? 10.011 -8.337 -18.177 1.00 91.06 76 GLY A N 1
ATOM 578 C CA . GLY A 1 76 ? 10.603 -8.752 -16.913 1.00 91.06 76 GLY A CA 1
ATOM 579 C C . GLY A 1 76 ? 9.606 -8.673 -15.768 1.00 91.06 76 GLY A C 1
ATOM 580 O O . GLY A 1 76 ? 8.409 -8.455 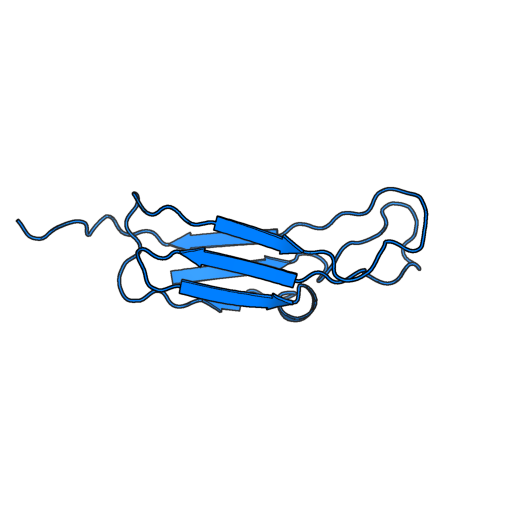-15.976 1.00 91.06 76 GLY A O 1
ATOM 581 N N . TYR A 1 77 ? 10.117 -8.865 -14.556 1.00 92.94 77 TYR A N 1
ATOM 582 C CA . TYR A 1 77 ? 9.330 -8.762 -13.337 1.00 92.94 77 TYR A CA 1
ATOM 583 C C . TYR A 1 77 ? 9.457 -7.371 -12.735 1.00 92.94 77 TYR A C 1
ATOM 585 O O . TYR A 1 77 ? 10.548 -6.811 -12.611 1.00 92.94 77 TYR A O 1
ATOM 593 N N . TYR A 1 78 ? 8.306 -6.836 -12.349 1.00 94.38 78 TYR A N 1
ATOM 594 C CA . TYR A 1 78 ? 8.190 -5.574 -11.650 1.00 94.38 78 TYR A CA 1
ATOM 595 C C . TYR A 1 78 ? 7.540 -5.813 -10.298 1.00 94.38 78 TYR A C 1
ATOM 597 O O . TYR A 1 78 ? 6.575 -6.573 -10.197 1.00 94.38 78 TYR A O 1
ATOM 605 N N . LYS A 1 79 ? 8.051 -5.149 -9.265 1.00 95.00 79 LYS A N 1
ATOM 606 C CA . LYS A 1 79 ? 7.579 -5.346 -7.901 1.00 95.00 79 LYS A CA 1
ATOM 607 C C . LYS A 1 79 ? 7.509 -4.043 -7.131 1.00 95.00 79 LYS A C 1
ATOM 609 O O . LYS A 1 79 ? 8.387 -3.190 -7.231 1.00 95.00 79 LYS A O 1
ATOM 614 N N . ASP A 1 80 ? 6.486 -3.959 -6.296 1.00 95.62 80 ASP A N 1
ATOM 615 C CA . ASP A 1 80 ? 6.399 -3.007 -5.202 1.00 95.62 80 ASP A CA 1
ATOM 616 C C . ASP A 1 80 ? 5.821 -3.690 -3.953 1.00 95.62 80 ASP A C 1
ATOM 618 O O . ASP A 1 80 ? 5.355 -4.831 -4.016 1.00 95.62 80 ASP A O 1
ATOM 622 N N . VAL A 1 81 ? 5.902 -3.020 -2.806 1.00 96.50 81 VAL A N 1
ATOM 623 C CA . VAL A 1 81 ? 5.286 -3.447 -1.548 1.00 96.50 81 VAL A CA 1
ATOM 624 C C . VAL A 1 81 ? 4.487 -2.280 -0.986 1.00 96.50 81 VAL A C 1
ATOM 626 O O . VAL A 1 81 ? 5.066 -1.268 -0.593 1.00 96.50 81 VAL A O 1
ATOM 629 N N . ILE A 1 82 ? 3.167 -2.450 -0.924 1.00 96.88 82 ILE A N 1
ATOM 630 C CA . ILE A 1 82 ? 2.265 -1.545 -0.211 1.00 96.88 82 ILE A CA 1
ATOM 631 C C . ILE A 1 82 ? 2.141 -2.063 1.219 1.00 96.88 82 ILE A C 1
ATOM 633 O O . ILE A 1 82 ? 1.773 -3.218 1.438 1.00 96.88 82 ILE A O 1
ATOM 637 N N . GLU A 1 83 ? 2.458 -1.218 2.189 1.00 97.00 83 GLU A N 1
ATOM 638 C CA . GLU A 1 83 ? 2.261 -1.502 3.603 1.00 97.00 83 GLU A CA 1
ATOM 639 C C . GLU A 1 83 ? 1.094 -0.677 4.129 1.00 97.00 83 GLU A C 1
ATOM 641 O O . GLU A 1 83 ? 0.972 0.517 3.843 1.00 97.00 83 GLU A O 1
ATOM 646 N N . ILE A 1 84 ? 0.231 -1.343 4.890 1.00 93.94 84 ILE A N 1
ATOM 647 C CA . ILE A 1 84 ? -0.981 -0.769 5.451 1.00 93.94 84 ILE A CA 1
ATOM 648 C C . ILE A 1 84 ? -0.991 -1.092 6.939 1.00 93.94 84 ILE A C 1
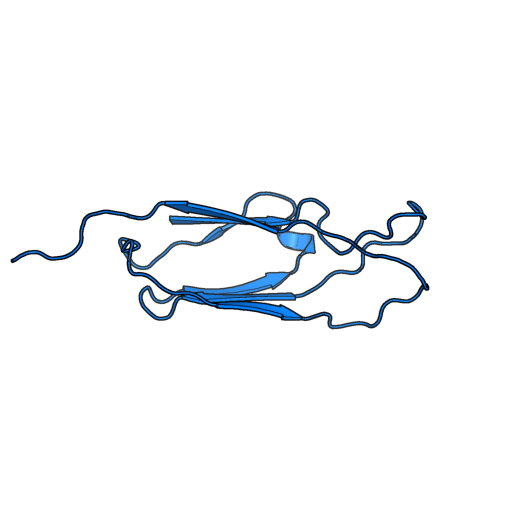ATOM 650 O O . ILE A 1 84 ? -1.109 -2.259 7.316 1.00 93.94 84 ILE A O 1
ATOM 654 N N . ASP A 1 85 ? -0.908 -0.060 7.775 1.00 93.88 85 ASP A N 1
ATOM 655 C CA . ASP A 1 85 ? -1.055 -0.204 9.220 1.00 93.88 85 ASP A CA 1
ATOM 656 C C . ASP A 1 85 ? -2.447 0.267 9.628 1.00 93.88 85 ASP A C 1
ATOM 658 O O . ASP A 1 85 ? -2.877 1.375 9.301 1.00 93.88 85 ASP A O 1
ATOM 662 N N . ILE A 1 86 ? -3.170 -0.582 10.355 1.00 90.69 86 ILE A N 1
ATOM 663 C CA . ILE A 1 86 ? -4.544 -0.315 10.778 1.00 90.69 86 ILE A CA 1
ATOM 664 C C . ILE A 1 86 ? -4.599 -0.375 12.298 1.00 90.69 86 ILE A C 1
ATOM 666 O O . ILE A 1 86 ? -4.137 -1.337 12.909 1.00 90.69 86 ILE A O 1
ATOM 670 N N . TYR A 1 87 ? -5.227 0.632 12.903 1.00 89.88 87 TYR A N 1
ATOM 671 C CA . TYR A 1 87 ? -5.501 0.683 14.337 1.00 89.88 87 TYR A CA 1
ATOM 672 C C . TYR A 1 87 ? -6.999 0.462 14.583 1.00 89.88 87 TYR A C 1
ATOM 674 O O . TYR A 1 87 ? -7.759 1.437 14.679 1.00 89.88 87 TYR A O 1
ATOM 682 N N . PRO A 1 88 ? -7.451 -0.806 14.635 1.00 88.81 88 PRO A N 1
ATOM 683 C CA . PRO A 1 88 ? -8.830 -1.134 14.954 1.00 88.81 88 PRO A CA 1
ATOM 684 C C . PRO A 1 88 ? -9.133 -0.886 16.436 1.00 88.81 88 PRO A C 1
ATOM 686 O O . PRO A 1 88 ? -8.244 -0.830 17.286 1.00 88.81 88 PRO A O 1
ATOM 689 N N . SER A 1 89 ? -10.416 -0.763 16.756 1.00 84.19 89 SER A N 1
ATOM 690 C CA . SER A 1 89 ? -10.914 -0.568 18.114 1.00 84.19 89 SER A CA 1
ATOM 691 C C . SER A 1 89 ? -11.956 -1.621 18.474 1.00 84.19 89 SER A C 1
ATOM 693 O O . SER A 1 89 ? -12.819 -1.970 17.669 1.00 84.19 89 SER A O 1
ATOM 695 N N . ILE A 1 90 ? -11.885 -2.102 19.719 1.00 73.38 90 ILE A N 1
ATOM 696 C CA . ILE A 1 90 ? -12.854 -3.036 20.319 1.00 73.38 90 ILE A CA 1
ATOM 697 C C . ILE A 1 90 ? -14.142 -2.307 20.732 1.00 73.38 90 ILE A C 1
ATOM 699 O O . ILE A 1 90 ? -15.098 -2.952 21.148 1.00 73.38 90 ILE A O 1
ATOM 703 N N . ASN A 1 91 ? -14.216 -0.980 20.583 1.00 63.53 91 ASN A N 1
ATOM 704 C CA . ASN A 1 91 ? -15.408 -0.200 20.913 1.00 63.53 91 ASN A CA 1
ATOM 705 C C . ASN A 1 91 ? -16.535 -0.427 19.884 1.00 63.53 91 ASN A C 1
ATOM 707 O O . ASN A 1 91 ? -16.974 0.503 19.214 1.00 63.53 91 ASN A O 1
ATOM 711 N N . ASN A 1 92 ? -17.005 -1.666 19.761 1.00 54.50 92 ASN A N 1
ATOM 712 C CA . ASN A 1 92 ? -18.290 -2.000 19.183 1.00 54.50 92 ASN A CA 1
ATOM 713 C C . ASN A 1 92 ? -19.343 -1.997 20.303 1.00 54.50 92 ASN A C 1
ATOM 715 O O . ASN A 1 92 ? -19.262 -2.764 21.258 1.00 54.50 92 ASN A O 1
ATOM 719 N N . VAL A 1 93 ? -20.347 -1.142 20.089 1.00 48.28 93 VAL A N 1
ATOM 720 C CA . VAL A 1 93 ? -21.706 -1.101 20.657 1.00 48.28 93 VAL A CA 1
ATOM 721 C C . VAL A 1 93 ? -21.870 -0.795 22.154 1.00 48.28 93 VAL A C 1
ATOM 723 O O . VAL A 1 93 ? -21.780 -1.651 23.032 1.00 48.28 93 VAL A O 1
ATOM 726 N N . THR A 1 94 ? -22.269 0.446 22.442 1.00 39.09 94 THR A N 1
ATOM 727 C CA . THR A 1 94 ? -23.161 0.739 23.569 1.00 39.09 94 THR A CA 1
ATOM 728 C C . THR A 1 94 ? -24.427 -0.113 23.415 1.00 39.09 94 THR A C 1
ATOM 730 O O . THR A 1 94 ? -25.126 0.053 22.423 1.00 39.09 94 THR A O 1
ATOM 733 N N . LYS A 1 95 ? -24.633 -1.013 24.389 1.00 38.16 95 LYS A N 1
ATOM 734 C CA . LYS A 1 95 ? -25.839 -1.783 24.774 1.00 38.16 95 LYS A CA 1
ATOM 735 C C . LYS A 1 95 ? -26.942 -2.025 23.742 1.00 38.16 95 LYS A C 1
ATOM 737 O O . LYS A 1 95 ? -27.663 -1.060 23.415 1.0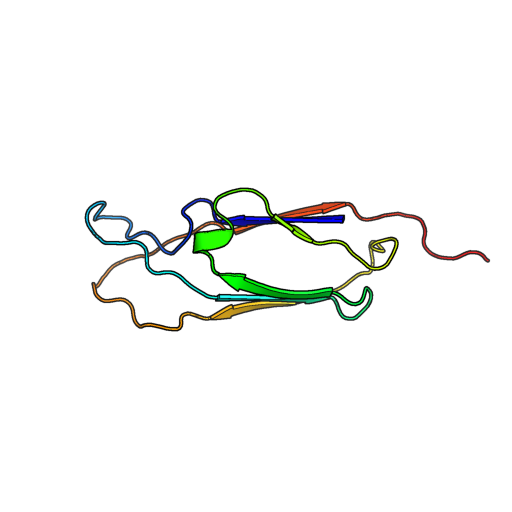0 38.16 95 LYS A O 1
#

Foldseek 3Di:
DKKKAKCVLAWDFPPDPPDDGQKKKKWKDQPVQPDTDIDISNVRNDIDDDDTNDAAAPPTDMDIDIGRPDDDPDDGDIDMDMDMDDDHDPPPDDD

Solvent-accessible surface area (backbone atoms only — not comparable to full-atom values): 5656 Å² total; per-residue (Å²): 70,34,33,37,27,21,75,70,18,20,32,34,43,76,92,38,89,86,51,74,64,48,56,32,42,36,39,41,38,26,70,93,33,74,34,75,48,76,46,49,26,61,79,17,55,51,78,42,77,49,77,46,65,61,75,36,48,78,85,66,69,68,48,80,48,77,45,70,87,63,82,80,89,69,91,80,59,66,48,67,49,79,47,74,51,75,52,64,36,85,86,69,73,89,128